Protein AF-A0A7T1AJF4-F1 (afdb_monomer)

Organism: Atribacter laminatus (NCBI:txid2847778)

Secondary structure (DSSP, 8-state):
-HHHHHHHHHHHHHHHHHTT------EEE-S-EES-EEE-S-EEE-SEEES-EEEPTT-EEEESSEESS-EEEPTT-EEEESSEE-S-EEE-SSS---TTTB-SEESS-EEE-

Foldseek 3Di:
DVVVVVVVVVVVVVVVVVPPPPDQDEAEAPDEAEEEEEAAGAYEYPEEDHYEYEYDALHEYEYCYEYAEEYEYAANYAAQALEEYAEEYEYRNPDDPDPRSHNYYYNYYHHYD

Mean predicted aligned error: 9.63 Å

Radius of gyration: 20.41 Å; Cα contacts (8 Å, |Δi|>4): 277; chains: 1; bounding box: 54×55×28 Å

Nearest PDB structures (foldseek):
  6riq-assembly1_A  TM=3.394E-01  e=2.030E+00  Pseudomonas aeruginosa
  1hf2-assembly1_A  TM=4.118E-01  e=6.258E+00  Thermotoga maritima

Solvent-accessible surface area (backbone atoms only — not comparable to full-atom values): 5902 Å² total; per-residue (Å²): 116,73,70,62,56,54,52,51,50,51,52,53,50,53,50,59,71,64,68,70,74,77,74,82,74,65,43,76,38,74,59,76,43,76,49,71,46,75,42,86,52,38,30,37,34,65,25,37,36,52,26,36,39,37,37,36,64,62,25,43,39,36,31,60,20,39,31,63,22,38,40,35,36,27,49,57,24,43,67,42,32,56,20,39,31,55,24,35,36,40,38,44,17,77,62,83,89,45,78,88,39,46,74,39,44,66,70,43,56,80,44,82,100

Sequence (113 aa):
MKKSINFFLIIMSLILILGSVSFAETVVLEEILKGDQTIAVDTQLLSIIQGNVTVEPGITFYVDGIITGNLTLQEGSILELNGIIEGNVYNNSGNSINEESINGIVKGEIVEN

pLDDT: mean 86.18, std 16.95, range [46.88, 98.81]

Structure (mmCIF, N/CA/C/O backbone):
data_AF-A0A7T1AJF4-F1
#
_entry.id   AF-A0A7T1AJF4-F1
#
loop_
_atom_site.group_PDB
_atom_site.id
_atom_site.type_symbol
_atom_site.label_atom_id
_atom_site.label_alt_id
_atom_site.label_comp_id
_atom_site.label_asym_id
_atom_site.label_entity_id
_atom_site.label_seq_id
_atom_site.pdbx_PDB_ins_code
_atom_site.Cartn_x
_atom_site.Cartn_y
_atom_site.Cartn_z
_atom_site.occupancy
_atom_site.B_iso_or_equiv
_atom_site.auth_seq_id
_atom_site.auth_comp_id
_atom_site.auth_asym_id
_atom_site.auth_atom_id
_atom_site.pdbx_PDB_model_num
ATOM 1 N N . MET A 1 1 ? 41.461 42.122 -12.196 1.00 53.94 1 MET A N 1
ATOM 2 C CA . MET A 1 1 ? 40.025 41.928 -12.515 1.00 53.94 1 MET A CA 1
ATOM 3 C C . MET A 1 1 ? 39.701 40.551 -13.113 1.00 53.94 1 MET A C 1
ATOM 5 O O . MET A 1 1 ? 38.774 39.930 -12.621 1.00 53.94 1 MET A O 1
ATOM 9 N N . LYS A 1 2 ? 40.464 40.007 -14.082 1.00 54.25 2 LYS A N 1
ATOM 10 C CA . LYS A 1 2 ? 40.153 38.707 -14.734 1.00 54.25 2 LYS A CA 1
ATOM 11 C C . LYS A 1 2 ? 40.150 37.462 -13.815 1.00 54.25 2 LYS A C 1
ATOM 13 O O . LYS A 1 2 ? 39.332 36.577 -14.009 1.00 54.25 2 LYS A O 1
ATOM 18 N N . LYS A 1 3 ? 41.015 37.398 -12.789 1.00 53.12 3 LYS A N 1
ATOM 19 C CA . LYS A 1 3 ? 41.096 36.236 -11.871 1.00 53.12 3 LYS A CA 1
ATOM 20 C C . LYS A 1 3 ? 39.880 36.088 -10.939 1.00 53.12 3 LYS A C 1
ATOM 22 O O . LYS A 1 3 ? 39.516 34.970 -10.608 1.00 53.12 3 LYS A O 1
ATOM 27 N N . SER A 1 4 ? 39.237 37.200 -10.566 1.00 52.69 4 SER A N 1
ATOM 28 C CA . SER A 1 4 ? 38.068 37.201 -9.666 1.00 52.69 4 SER A CA 1
ATOM 29 C C . SER A 1 4 ? 36.805 36.676 -10.361 1.00 52.69 4 SER A C 1
ATOM 31 O O . SER A 1 4 ? 36.030 35.929 -9.779 1.00 52.69 4 SER A O 1
ATOM 33 N N . ILE A 1 5 ? 36.645 37.000 -11.650 1.00 59.53 5 ILE A N 1
ATOM 34 C CA . ILE A 1 5 ? 35.532 36.530 -12.488 1.00 59.53 5 ILE A CA 1
ATOM 35 C C . ILE A 1 5 ? 35.603 35.016 -12.717 1.00 59.53 5 ILE A C 1
ATOM 37 O O . ILE A 1 5 ? 34.590 34.335 -12.594 1.00 59.53 5 ILE A O 1
ATOM 41 N N . ASN A 1 6 ? 36.800 34.475 -12.969 1.00 57.72 6 ASN A N 1
ATOM 42 C CA . ASN A 1 6 ? 36.974 33.029 -13.134 1.00 57.72 6 ASN A CA 1
ATOM 43 C C . ASN A 1 6 ? 36.691 32.260 -11.837 1.00 57.72 6 ASN A C 1
ATOM 45 O O . ASN A 1 6 ? 36.110 31.184 -11.887 1.00 57.72 6 ASN A O 1
ATOM 49 N N . PHE A 1 7 ? 37.054 32.815 -10.678 1.00 56.22 7 PHE A N 1
ATOM 50 C CA . PHE A 1 7 ? 36.762 32.194 -9.385 1.00 56.22 7 PHE A CA 1
ATOM 51 C C . PHE A 1 7 ? 35.256 32.190 -9.074 1.00 56.22 7 PHE A C 1
ATOM 53 O O . PHE A 1 7 ? 34.718 31.177 -8.636 1.00 56.22 7 PHE A O 1
ATOM 60 N N . PHE A 1 8 ? 34.558 33.287 -9.384 1.00 57.25 8 PHE A N 1
ATOM 61 C CA . PHE A 1 8 ? 33.107 33.385 -9.222 1.00 57.25 8 PHE A CA 1
ATOM 62 C C . PHE A 1 8 ? 32.354 32.406 -10.136 1.00 57.25 8 PHE A C 1
ATOM 64 O O . PHE A 1 8 ? 31.431 31.741 -9.682 1.00 57.25 8 PHE A O 1
ATOM 71 N N . LEU A 1 9 ? 32.791 32.245 -11.391 1.00 57.94 9 LEU A N 1
ATOM 72 C CA . LEU A 1 9 ? 32.217 31.275 -12.334 1.00 57.94 9 LEU A CA 1
ATOM 73 C C . LEU A 1 9 ? 32.410 29.820 -11.889 1.00 57.94 9 LEU A C 1
ATOM 75 O O . LEU A 1 9 ? 31.502 29.012 -12.058 1.00 57.94 9 LEU A O 1
ATOM 79 N N . ILE A 1 10 ? 33.558 29.486 -11.289 1.00 64.12 10 ILE A N 1
ATOM 80 C CA . ILE A 1 10 ? 33.809 28.141 -10.749 1.00 64.12 10 ILE A CA 1
ATOM 81 C C . ILE A 1 10 ? 32.883 27.855 -9.561 1.00 64.12 10 ILE A C 1
ATOM 83 O O . ILE A 1 10 ? 32.304 26.777 -9.499 1.00 64.12 10 ILE A O 1
ATOM 87 N N . ILE A 1 11 ? 32.688 28.823 -8.660 1.00 59.75 11 ILE A N 1
ATOM 88 C CA . ILE A 1 11 ? 31.775 28.682 -7.514 1.00 59.75 11 ILE A CA 1
ATOM 89 C C . ILE A 1 11 ? 30.316 28.577 -7.974 1.00 59.75 11 ILE A C 1
ATOM 91 O O . ILE A 1 11 ? 29.583 27.730 -7.478 1.00 59.75 11 ILE A O 1
ATOM 95 N N . MET A 1 12 ? 29.896 29.391 -8.946 1.00 56.44 12 MET A N 1
ATOM 96 C CA . MET A 1 12 ? 28.533 29.352 -9.491 1.00 56.44 12 MET A CA 1
ATOM 97 C C . MET A 1 12 ? 28.261 28.026 -10.218 1.00 56.44 12 MET A C 1
ATOM 99 O O . MET A 1 12 ? 27.211 27.422 -10.022 1.00 56.44 12 MET A O 1
ATOM 103 N N . SER A 1 1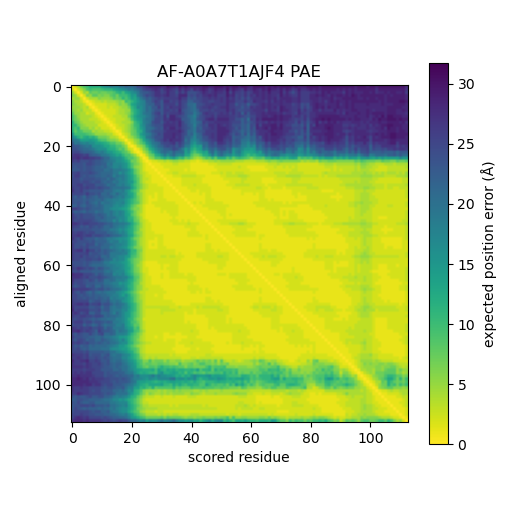3 ? 29.244 27.528 -10.978 1.00 58.66 13 SER A N 1
ATOM 104 C CA . SER A 1 13 ? 29.192 26.197 -11.585 1.00 58.66 13 SER A CA 1
ATOM 105 C C . SER A 1 13 ? 29.070 25.114 -10.514 1.00 58.66 13 SER A C 1
ATOM 107 O O . SER A 1 13 ? 28.158 24.306 -10.601 1.00 58.66 13 SER A O 1
ATOM 109 N N . LEU A 1 14 ? 29.887 25.161 -9.452 1.00 54.62 14 LEU A N 1
ATOM 110 C CA . LEU A 1 14 ? 29.845 24.206 -8.337 1.00 54.62 14 LEU A CA 1
ATOM 111 C C . LEU A 1 14 ? 28.483 24.199 -7.615 1.00 54.62 14 LEU A C 1
ATOM 113 O O . LEU A 1 14 ? 27.977 23.133 -7.281 1.00 54.62 14 LEU A O 1
ATOM 117 N N . ILE A 1 15 ? 27.861 25.368 -7.428 1.00 56.94 15 ILE A N 1
ATOM 118 C CA . ILE A 1 15 ? 26.516 25.510 -6.840 1.00 56.94 15 ILE A CA 1
ATOM 119 C C . ILE A 1 15 ? 25.435 24.927 -7.767 1.00 56.94 15 ILE A C 1
ATOM 121 O O . ILE A 1 15 ? 24.490 24.316 -7.278 1.00 56.94 15 ILE A O 1
ATOM 125 N N . LEU A 1 16 ? 25.583 25.049 -9.091 1.00 54.97 16 LEU A N 1
ATOM 126 C CA . LEU A 1 16 ? 24.661 24.448 -10.064 1.00 54.97 16 LEU A CA 1
ATOM 127 C C . LEU A 1 16 ? 24.757 22.912 -10.103 1.00 54.97 16 LEU A C 1
ATOM 129 O O . LEU A 1 16 ? 23.735 22.267 -10.303 1.00 54.97 16 LEU A O 1
ATOM 133 N N . ILE A 1 17 ? 25.937 22.321 -9.856 1.00 57.41 17 ILE A N 1
ATOM 134 C CA . ILE A 1 17 ? 26.094 20.850 -9.750 1.00 57.41 17 ILE A CA 1
ATOM 135 C C . ILE A 1 17 ? 25.550 20.312 -8.416 1.00 57.41 17 ILE A C 1
ATOM 137 O O . ILE A 1 17 ? 25.158 19.153 -8.330 1.00 57.41 17 ILE A O 1
ATOM 141 N N . LEU A 1 18 ? 25.521 21.147 -7.372 1.00 52.81 18 LEU A N 1
ATOM 142 C CA . LEU A 1 18 ? 24.940 20.807 -6.067 1.00 52.81 18 LEU A CA 1
ATOM 143 C C . LEU A 1 18 ? 23.417 21.034 -6.018 1.00 52.81 18 LEU A C 1
ATOM 145 O O . LEU A 1 18 ? 22.747 20.472 -5.158 1.00 52.81 18 LEU A O 1
ATOM 149 N N . GLY A 1 19 ? 22.866 21.838 -6.935 1.00 46.88 19 GLY A N 1
ATOM 150 C CA . GLY A 1 19 ? 21.447 22.210 -6.986 1.00 46.88 19 GLY A CA 1
ATOM 151 C C . GLY A 1 19 ? 20.509 21.179 -7.624 1.00 46.88 19 GLY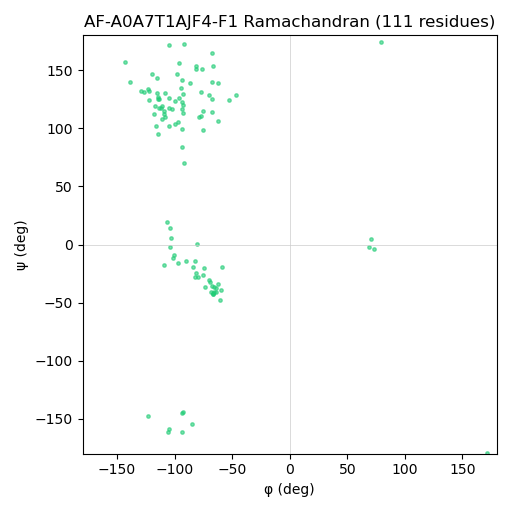 A C 1
ATOM 152 O O . GLY A 1 19 ? 19.316 21.443 -7.719 1.00 46.88 19 GLY A O 1
ATOM 153 N N . SER A 1 20 ? 21.015 20.028 -8.072 1.00 55.16 20 SER A N 1
ATOM 154 C CA . SER A 1 20 ? 20.217 18.995 -8.753 1.00 55.16 20 SER A CA 1
ATOM 155 C C . SER A 1 20 ? 19.882 17.775 -7.892 1.00 55.16 20 SER A C 1
ATOM 157 O O . SER A 1 20 ? 19.439 16.762 -8.427 1.00 55.16 20 SER A O 1
ATOM 159 N N . VAL A 1 21 ? 20.057 17.845 -6.570 1.00 54.03 21 VAL A N 1
ATOM 160 C CA . VAL A 1 21 ? 19.583 16.780 -5.675 1.00 54.03 21 VAL A CA 1
ATOM 161 C C . VAL A 1 21 ? 18.185 17.139 -5.169 1.00 54.03 21 VAL A C 1
ATOM 163 O O . VAL A 1 21 ? 18.021 17.726 -4.104 1.00 54.03 21 VAL A O 1
ATOM 166 N N . SER A 1 22 ? 17.166 16.818 -5.970 1.00 55.12 22 SER A N 1
ATOM 167 C CA . SER A 1 22 ? 15.788 16.712 -5.486 1.00 55.12 22 SER A CA 1
ATOM 168 C C . SER A 1 22 ? 15.704 15.406 -4.708 1.00 55.12 22 SER A C 1
ATOM 170 O O . SER A 1 22 ? 15.608 14.340 -5.312 1.00 55.12 22 SER A O 1
ATOM 172 N N . PHE A 1 23 ? 15.804 15.458 -3.383 1.00 54.72 23 PHE A N 1
ATOM 173 C CA . PHE A 1 23 ? 15.393 14.313 -2.581 1.00 54.72 23 PHE A CA 1
ATOM 174 C C . PHE A 1 23 ? 13.876 14.203 -2.742 1.00 54.72 23 PHE A C 1
ATOM 176 O O . PHE A 1 23 ? 13.161 15.135 -2.380 1.00 54.72 23 PHE A O 1
ATOM 183 N N . ALA A 1 24 ? 13.392 13.127 -3.365 1.00 60.12 24 ALA A N 1
ATOM 184 C CA . ALA A 1 24 ? 11.981 12.780 -3.268 1.00 60.12 24 ALA A CA 1
ATOM 185 C C . ALA A 1 24 ? 11.718 12.503 -1.783 1.00 60.12 24 ALA A C 1
ATOM 187 O O . ALA A 1 24 ? 12.242 11.541 -1.225 1.00 60.12 24 ALA A O 1
ATOM 188 N N . GLU A 1 25 ? 11.043 13.430 -1.110 1.00 75.44 25 GLU A N 1
ATOM 189 C CA . GLU A 1 25 ? 10.692 13.276 0.295 1.00 75.44 25 GLU A CA 1
ATOM 190 C C . GLU A 1 25 ? 9.499 12.325 0.368 1.00 75.44 25 GLU A C 1
ATOM 192 O O . GLU A 1 25 ? 8.403 12.661 -0.078 1.00 75.44 25 GLU A O 1
ATOM 197 N N . THR A 1 26 ? 9.727 11.119 0.886 1.00 88.94 26 THR A N 1
ATOM 198 C CA . THR A 1 26 ? 8.647 10.182 1.194 1.00 88.94 26 THR A CA 1
ATOM 199 C C . THR A 1 26 ? 7.824 10.739 2.351 1.00 88.94 26 THR A C 1
ATOM 201 O O . THR A 1 26 ? 8.361 11.030 3.422 1.00 88.94 26 THR A O 1
ATOM 204 N N . VAL A 1 27 ? 6.514 10.869 2.159 1.00 94.12 27 VAL A N 1
ATOM 205 C CA . VAL A 1 27 ? 5.592 11.290 3.219 1.00 94.12 27 VAL A CA 1
ATOM 206 C C . VAL A 1 27 ? 5.335 10.116 4.158 1.00 94.12 27 VAL A C 1
ATOM 208 O O . VAL A 1 27 ? 5.007 9.026 3.705 1.00 94.12 27 VAL A O 1
ATOM 211 N N . VAL A 1 28 ? 5.439 10.324 5.470 1.00 96.75 28 VAL A N 1
ATOM 212 C CA . VAL A 1 28 ? 5.147 9.284 6.470 1.00 96.75 28 VAL A CA 1
ATOM 213 C C . VAL A 1 28 ? 3.804 9.568 7.143 1.00 96.75 28 VAL A C 1
ATOM 215 O O . VAL A 1 28 ? 3.582 10.657 7.673 1.00 96.75 28 VAL A O 1
ATOM 218 N N . LEU A 1 29 ? 2.901 8.585 7.132 1.00 96.00 29 LEU A N 1
ATOM 219 C CA . LEU A 1 29 ? 1.582 8.654 7.763 1.00 96.00 29 LEU A CA 1
ATOM 220 C C . LEU A 1 29 ? 1.560 7.835 9.060 1.00 96.00 29 LEU A C 1
ATOM 222 O O . LEU A 1 29 ? 1.433 6.608 9.040 1.00 96.00 29 LEU A O 1
ATOM 226 N N . GLU A 1 30 ? 1.648 8.531 10.194 1.00 96.62 30 GLU A N 1
ATOM 227 C CA . GLU A 1 30 ? 1.620 7.938 11.545 1.00 96.62 30 GLU A CA 1
ATOM 228 C C . GLU A 1 30 ? 0.253 8.073 12.241 1.00 96.62 30 GLU A C 1
ATOM 230 O O . GLU A 1 30 ? -0.030 7.408 13.241 1.00 96.62 30 GLU A O 1
ATOM 235 N N . GLU A 1 31 ? -0.644 8.890 11.692 1.00 95.81 31 GLU A N 1
ATOM 236 C CA . GLU A 1 31 ? -1.976 9.125 12.247 1.00 95.81 31 GLU A CA 1
ATOM 237 C C . GLU A 1 31 ? -3.048 8.250 11.591 1.00 95.81 31 GLU A C 1
ATOM 239 O O . GLU A 1 31 ? -2.921 7.812 10.448 1.00 95.81 31 GLU A O 1
ATOM 244 N N . ILE A 1 32 ? -4.145 8.026 12.321 1.00 97.94 32 ILE A N 1
ATOM 245 C CA . ILE A 1 32 ? -5.312 7.337 11.771 1.00 97.94 32 ILE A CA 1
ATOM 246 C C . ILE A 1 32 ? -6.067 8.300 10.856 1.00 97.94 32 ILE A C 1
ATOM 248 O O . ILE A 1 32 ? -6.664 9.272 11.328 1.00 97.94 32 ILE A O 1
ATOM 252 N N . LEU A 1 33 ? -6.113 7.985 9.566 1.00 97.56 33 LEU A N 1
ATOM 253 C CA . LEU A 1 33 ? -6.895 8.729 8.583 1.00 97.56 33 LEU A CA 1
ATOM 254 C C . LEU A 1 33 ? -8.268 8.084 8.403 1.00 97.56 33 LEU A C 1
ATOM 256 O O . LEU A 1 33 ? -8.404 6.861 8.397 1.00 97.56 33 LEU A O 1
ATOM 260 N N . LYS A 1 34 ? -9.306 8.910 8.251 1.00 97.88 34 LYS A N 1
ATOM 261 C CA . LYS A 1 34 ? -10.687 8.455 8.047 1.00 97.88 34 LYS A CA 1
ATOM 262 C C . LYS A 1 34 ? -11.199 8.860 6.679 1.00 97.88 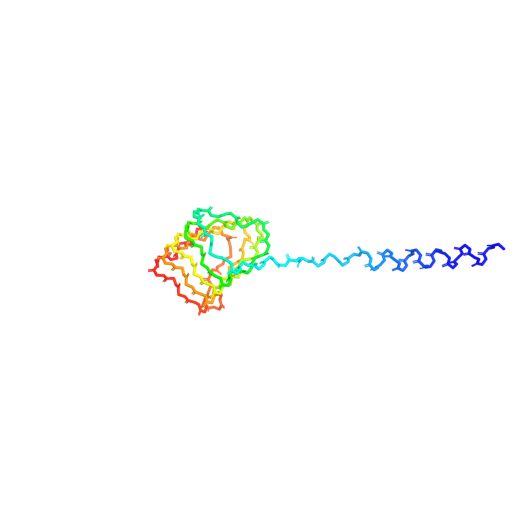34 LYS A C 1
ATOM 264 O O . LYS A 1 34 ? -10.960 9.983 6.242 1.00 97.88 34 LYS A O 1
ATOM 269 N N . GLY A 1 35 ? -11.991 7.977 6.079 1.00 97.88 35 GLY A N 1
ATOM 270 C CA . GLY A 1 35 ? -12.515 8.164 4.734 1.00 97.88 35 GLY A CA 1
ATOM 271 C C . GLY A 1 35 ? -11.484 7.816 3.669 1.00 97.88 35 GLY A C 1
ATOM 272 O O . GLY A 1 35 ? -10.328 7.509 3.968 1.00 97.88 35 GLY A O 1
ATOM 273 N N . ASP A 1 36 ? -11.934 7.858 2.422 1.00 98.50 36 ASP A N 1
ATOM 274 C CA . ASP A 1 36 ? -11.127 7.453 1.279 1.00 98.50 36 ASP A CA 1
ATOM 275 C C . ASP A 1 36 ? -9.957 8.418 1.054 1.00 98.50 36 ASP A C 1
ATOM 277 O O . ASP A 1 36 ? -10.105 9.634 1.201 1.00 98.50 36 ASP A O 1
ATOM 281 N N . GLN A 1 37 ? -8.793 7.870 0.707 1.00 98.50 37 GLN A N 1
ATOM 282 C CA . GLN A 1 37 ? -7.552 8.622 0.519 1.00 98.50 37 GLN A CA 1
ATOM 283 C C . GLN A 1 37 ? -7.019 8.467 -0.905 1.00 98.50 37 GLN A C 1
ATOM 285 O O . GLN A 1 37 ? -7.142 7.411 -1.529 1.00 98.50 37 GLN A O 1
ATOM 290 N N . THR A 1 38 ? -6.391 9.530 -1.404 1.00 98.31 38 THR A N 1
ATOM 291 C CA . THR A 1 38 ? -5.603 9.511 -2.641 1.00 98.31 38 THR A CA 1
ATOM 292 C C . THR A 1 38 ? -4.144 9.771 -2.294 1.00 98.31 38 THR A C 1
ATOM 294 O O . THR A 1 38 ? -3.835 10.766 -1.638 1.00 98.31 38 THR A O 1
ATOM 297 N N . ILE A 1 39 ? -3.264 8.867 -2.714 1.00 97.50 39 ILE A N 1
ATOM 298 C CA . ILE A 1 39 ? -1.820 8.941 -2.494 1.00 97.50 39 ILE A CA 1
ATOM 299 C C . ILE A 1 39 ? -1.181 9.474 -3.778 1.00 97.50 39 ILE A C 1
ATOM 301 O O . ILE A 1 39 ? -1.082 8.752 -4.767 1.00 97.50 39 ILE A O 1
ATOM 305 N N . ALA A 1 40 ? -0.803 10.753 -3.756 1.00 96.38 40 ALA A N 1
ATOM 306 C CA . ALA A 1 40 ? -0.299 11.507 -4.913 1.00 96.38 40 ALA A CA 1
ATOM 307 C C . ALA A 1 40 ? 1.228 11.720 -4.906 1.00 96.38 40 ALA A C 1
ATOM 309 O O . ALA A 1 40 ? 1.788 12.338 -5.807 1.00 96.38 40 ALA A O 1
ATOM 310 N N . VAL A 1 41 ? 1.902 11.257 -3.855 1.00 94.69 41 VAL A N 1
ATOM 311 C CA . VAL A 1 41 ? 3.357 11.326 -3.674 1.00 94.69 41 VAL A CA 1
ATOM 312 C C . VAL A 1 41 ? 3.825 10.054 -2.985 1.00 94.69 41 VAL A C 1
ATOM 314 O O . VAL A 1 41 ? 3.029 9.413 -2.292 1.00 94.69 41 VAL A O 1
ATOM 317 N N . ASP A 1 42 ? 5.101 9.706 -3.144 1.00 96.06 42 ASP A N 1
ATOM 318 C CA . ASP A 1 42 ? 5.675 8.540 -2.474 1.00 96.06 42 ASP A CA 1
ATOM 319 C C . ASP A 1 42 ? 5.393 8.609 -0.973 1.00 96.06 42 ASP A C 1
ATOM 321 O O . ASP A 1 42 ? 5.679 9.613 -0.314 1.00 96.06 42 ASP A O 1
ATOM 325 N N . THR A 1 43 ? 4.769 7.562 -0.439 1.00 97.12 43 THR A N 1
ATOM 326 C CA . THR A 1 43 ? 4.205 7.589 0.914 1.00 97.12 43 THR A CA 1
ATOM 327 C C . THR A 1 43 ? 4.474 6.281 1.636 1.00 97.12 43 THR A C 1
ATOM 329 O O . THR A 1 43 ? 4.330 5.208 1.058 1.00 97.12 43 THR A O 1
ATOM 332 N N . GLN A 1 44 ? 4.800 6.372 2.922 1.00 97.94 44 GLN A N 1
ATOM 333 C CA . GLN A 1 44 ? 4.866 5.255 3.850 1.00 97.94 44 GLN A CA 1
ATOM 334 C C . GLN A 1 44 ? 3.741 5.355 4.878 1.00 97.94 44 GLN A C 1
ATOM 336 O O . GLN A 1 44 ? 3.657 6.312 5.648 1.00 97.94 44 GLN A O 1
ATOM 341 N N . LEU A 1 45 ? 2.871 4.352 4.910 1.00 98.38 45 LEU A N 1
ATOM 342 C CA . LEU A 1 45 ? 1.825 4.218 5.914 1.00 98.38 45 LEU A CA 1
ATOM 343 C C . LEU A 1 45 ? 2.326 3.363 7.080 1.00 98.38 45 LEU A C 1
ATOM 345 O O . LEU A 1 45 ? 2.496 2.158 6.916 1.00 98.38 45 LEU A O 1
ATOM 349 N N . LEU A 1 46 ? 2.473 3.969 8.262 1.00 98.00 46 LEU A N 1
ATOM 350 C CA . LEU A 1 46 ? 2.804 3.277 9.519 1.00 98.00 46 LEU A CA 1
ATOM 351 C C . LEU A 1 46 ? 1.576 3.051 10.422 1.00 98.00 46 LEU A C 1
ATOM 353 O O . LEU A 1 46 ? 1.662 2.365 11.439 1.00 98.00 46 LEU A O 1
ATOM 357 N N . SER A 1 47 ? 0.435 3.647 10.069 1.00 98.12 47 SER A N 1
ATOM 358 C CA . SER A 1 47 ? -0.785 3.681 10.883 1.00 98.12 47 SER A CA 1
ATOM 359 C C . SER A 1 47 ? -1.988 3.088 10.145 1.00 98.12 47 SER A C 1
ATOM 361 O O . SER A 1 47 ? -1.841 2.145 9.371 1.00 98.12 47 SER A O 1
ATOM 363 N N . ILE A 1 48 ? -3.198 3.590 10.400 1.00 98.50 48 ILE A N 1
ATOM 364 C CA . ILE A 1 48 ? -4.439 3.037 9.848 1.00 98.50 48 ILE A CA 1
ATOM 365 C C . ILE A 1 48 ? -5.115 4.036 8.908 1.00 98.50 48 ILE A C 1
ATOM 367 O O . ILE A 1 48 ? -5.400 5.165 9.304 1.00 98.50 48 ILE A O 1
ATOM 371 N N . ILE A 1 49 ? -5.480 3.590 7.707 1.00 98.69 49 ILE A N 1
ATOM 372 C CA . ILE A 1 49 ? -6.448 4.279 6.847 1.00 98.69 49 ILE A CA 1
ATOM 373 C C . ILE A 1 49 ? -7.791 3.549 6.933 1.00 98.69 49 ILE A C 1
ATOM 375 O O . ILE A 1 49 ? -7.924 2.390 6.535 1.00 98.69 49 ILE A O 1
ATOM 379 N N . GLN A 1 50 ? -8.803 4.245 7.452 1.00 98.56 50 GLN A N 1
ATOM 380 C CA . GLN A 1 50 ? -10.183 3.773 7.558 1.00 98.56 50 GLN A CA 1
ATOM 381 C C . GLN A 1 50 ? -10.995 4.179 6.322 1.00 98.56 50 GLN A C 1
ATOM 383 O O . GLN A 1 50 ? -11.854 5.064 6.395 1.00 98.56 50 GLN A O 1
ATOM 388 N N . GLY A 1 51 ? -10.696 3.559 5.183 1.00 98.62 51 GLY A N 1
ATOM 389 C CA . GLY A 1 51 ? -11.313 3.871 3.895 1.00 98.62 51 GLY A CA 1
ATOM 390 C C . GLY A 1 51 ? -10.623 3.162 2.736 1.00 98.62 51 GLY A C 1
ATOM 391 O O . GLY A 1 51 ? -9.677 2.396 2.939 1.00 98.62 51 GLY A O 1
ATOM 392 N N . ASN A 1 52 ? -11.113 3.411 1.525 1.00 98.81 52 ASN A N 1
ATOM 393 C CA . ASN A 1 52 ? -10.450 2.970 0.303 1.00 98.81 52 ASN A CA 1
ATOM 394 C C . ASN A 1 52 ? -9.241 3.860 0.003 1.00 98.81 52 ASN A C 1
ATOM 396 O O . ASN A 1 52 ? -9.232 5.048 0.325 1.00 98.81 52 ASN A O 1
ATOM 400 N N . VAL A 1 53 ? -8.236 3.297 -0.656 1.00 98.81 53 VAL A N 1
ATOM 401 C CA . VAL A 1 53 ? -7.027 4.014 -1.059 1.00 98.81 53 VAL A CA 1
ATOM 402 C C . VAL A 1 53 ? -6.855 3.909 -2.564 1.00 98.81 53 VAL A C 1
ATOM 404 O O . VAL A 1 53 ? -6.950 2.823 -3.132 1.00 98.81 53 VAL A O 1
ATOM 407 N N . THR A 1 54 ? -6.590 5.041 -3.210 1.00 98.69 54 THR A N 1
ATOM 408 C CA . THR A 1 54 ? -6.149 5.096 -4.609 1.00 98.69 54 THR A CA 1
ATOM 409 C C . THR A 1 54 ? -4.734 5.648 -4.659 1.00 98.69 54 THR A C 1
ATOM 411 O O . THR A 1 54 ? -4.480 6.716 -4.107 1.00 98.69 54 THR A O 1
ATOM 414 N N . VAL A 1 55 ? -3.823 4.933 -5.309 1.00 98.19 55 VAL A N 1
ATOM 415 C CA . VAL A 1 55 ? -2.443 5.376 -5.541 1.00 98.19 55 VAL A CA 1
ATOM 416 C C . VAL A 1 55 ? -2.354 5.922 -6.958 1.00 98.19 55 VAL A C 1
ATOM 418 O O . VAL A 1 55 ? -2.731 5.229 -7.904 1.00 98.19 55 VAL A O 1
ATOM 421 N N . GLU A 1 56 ? -1.918 7.172 -7.093 1.00 97.75 56 GLU A N 1
ATOM 422 C CA . GLU A 1 56 ? -1.774 7.843 -8.387 1.00 97.75 56 GLU A CA 1
ATOM 423 C C . GLU A 1 56 ? -0.652 7.229 -9.244 1.00 97.75 56 GLU A C 1
ATOM 425 O O . GLU A 1 56 ? 0.174 6.456 -8.743 1.00 97.75 56 GLU A O 1
ATOM 430 N N . PRO A 1 57 ? -0.607 7.537 -10.554 1.00 96.62 57 PRO A N 1
ATOM 431 C CA . PRO A 1 57 ? 0.328 6.901 -11.465 1.00 96.62 57 PRO A CA 1
ATOM 432 C C . PRO A 1 57 ? 1.786 7.180 -11.096 1.00 96.62 57 PRO A C 1
ATOM 434 O O . PRO A 1 57 ? 2.151 8.309 -10.769 1.00 96.62 57 PRO A O 1
ATOM 437 N N . GLY A 1 58 ? 2.633 6.156 -11.191 1.00 94.50 58 GLY A N 1
ATOM 438 C CA . GLY A 1 58 ? 4.072 6.267 -10.922 1.00 94.50 58 GLY A CA 1
ATOM 439 C C . GLY A 1 58 ? 4.461 6.465 -9.453 1.00 94.50 58 GLY A C 1
ATOM 440 O O . GLY A 1 58 ? 5.643 6.660 -9.179 1.00 94.50 58 GLY A O 1
ATOM 441 N N . ILE A 1 59 ? 3.503 6.427 -8.522 1.00 95.75 59 ILE A N 1
ATOM 442 C CA . ILE A 1 59 ? 3.761 6.614 -7.092 1.00 95.75 59 ILE A CA 1
ATOM 443 C C . ILE A 1 59 ? 4.132 5.296 -6.419 1.00 95.75 59 ILE A C 1
ATOM 445 O O . ILE A 1 59 ? 3.501 4.263 -6.662 1.00 95.75 59 ILE A O 1
ATOM 449 N N . THR A 1 60 ? 5.121 5.348 -5.529 1.00 95.31 60 THR A N 1
ATOM 450 C CA . THR A 1 60 ? 5.477 4.234 -4.649 1.00 95.31 60 THR A CA 1
ATOM 451 C C . THR A 1 60 ? 4.752 4.365 -3.317 1.00 95.31 60 THR A C 1
ATOM 453 O O . THR A 1 60 ? 4.888 5.361 -2.602 1.00 95.31 60 THR A O 1
ATOM 456 N N . PHE A 1 61 ? 3.983 3.344 -2.959 1.00 96.75 61 PHE A N 1
ATOM 457 C CA . PHE A 1 61 ? 3.251 3.297 -1.705 1.00 96.75 61 PHE A CA 1
ATOM 458 C C . PHE A 1 61 ? 3.735 2.133 -0.841 1.00 96.75 61 PHE A C 1
ATOM 460 O O . PHE A 1 61 ? 3.526 0.964 -1.167 1.00 96.75 61 PHE A O 1
ATOM 467 N N . TYR A 1 62 ? 4.372 2.474 0.277 1.00 96.88 62 TYR A N 1
ATOM 468 C CA . TYR A 1 62 ? 4.837 1.533 1.288 1.00 96.88 62 TYR A CA 1
ATOM 469 C C . TYR A 1 62 ? 3.752 1.374 2.351 1.00 96.88 62 TYR A C 1
ATOM 471 O O . TYR A 1 62 ? 3.351 2.341 3.004 1.00 96.88 62 TYR A O 1
ATOM 479 N N . VAL A 1 63 ? 3.262 0.157 2.540 1.00 97.62 63 VAL A N 1
ATOM 480 C CA . VAL A 1 63 ? 2.198 -0.151 3.495 1.00 97.62 63 VAL A CA 1
ATOM 481 C C . VAL A 1 63 ? 2.766 -1.045 4.584 1.00 97.62 63 VAL A C 1
ATOM 483 O O . VAL A 1 63 ? 2.781 -2.262 4.431 1.00 97.62 63 VAL A O 1
ATOM 486 N N . ASP A 1 64 ? 3.187 -0.452 5.700 1.00 97.88 64 ASP A N 1
ATOM 487 C CA . ASP A 1 64 ? 3.550 -1.173 6.933 1.00 97.88 64 ASP A CA 1
ATOM 488 C C . ASP A 1 64 ? 2.390 -1.202 7.947 1.00 97.88 64 ASP A C 1
ATOM 490 O O . ASP A 1 64 ? 2.384 -1.985 8.896 1.00 97.88 64 ASP A O 1
ATOM 494 N N . GLY A 1 65 ? 1.396 -0.339 7.739 1.00 98.12 65 GLY A N 1
ATOM 495 C CA . GLY A 1 65 ? 0.202 -0.192 8.559 1.00 98.12 65 GLY A CA 1
ATOM 496 C C . GLY A 1 65 ? -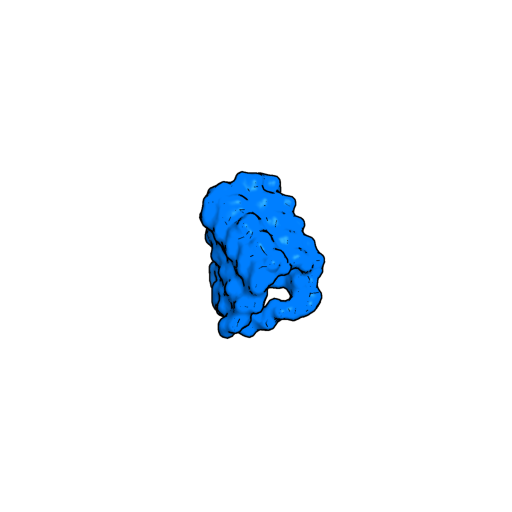0.999 -1.017 8.085 1.00 98.12 65 GLY A C 1
ATOM 497 O O . GLY A 1 65 ? -0.873 -2.152 7.625 1.00 98.12 65 GLY A O 1
ATOM 498 N N . ILE A 1 66 ? -2.202 -0.455 8.233 1.00 98.62 66 ILE A N 1
ATOM 499 C CA . ILE A 1 66 ? -3.468 -1.135 7.919 1.00 98.62 66 ILE A CA 1
ATOM 500 C C . ILE A 1 66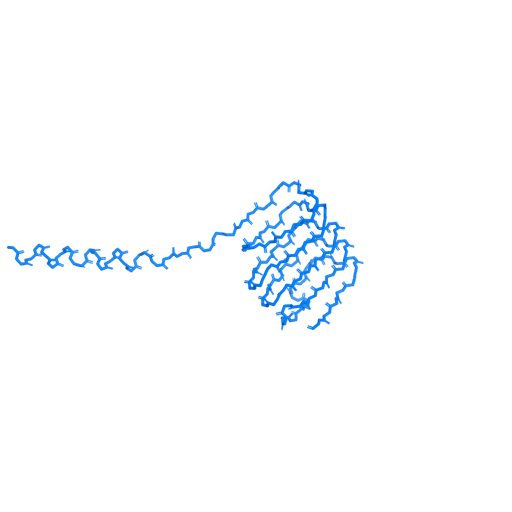 ? -4.348 -0.265 7.020 1.00 98.62 66 ILE A C 1
ATOM 502 O O . ILE A 1 66 ? -4.617 0.894 7.331 1.00 98.62 66 ILE A O 1
ATOM 506 N N . ILE A 1 67 ? -4.881 -0.857 5.954 1.00 98.75 67 ILE A N 1
ATOM 507 C CA . ILE A 1 67 ? -5.944 -0.282 5.125 1.00 98.75 67 ILE A CA 1
ATOM 508 C C . ILE A 1 67 ? -7.201 -1.125 5.332 1.00 98.75 67 ILE A C 1
ATOM 510 O O . ILE A 1 67 ? -7.216 -2.313 5.013 1.00 98.75 67 ILE A O 1
ATOM 514 N N . THR A 1 68 ? -8.267 -0.531 5.872 1.00 98.69 68 THR A N 1
ATOM 515 C CA . THR A 1 68 ? -9.514 -1.276 6.137 1.00 98.69 68 THR A CA 1
ATOM 516 C C . THR A 1 68 ? -10.406 -1.414 4.898 1.00 98.69 68 THR A C 1
ATOM 518 O O . THR A 1 68 ? -11.382 -2.159 4.924 1.00 98.69 68 THR A O 1
ATOM 521 N N . GLY A 1 69 ? -10.136 -0.645 3.839 1.00 98.75 69 GLY A N 1
ATOM 522 C CA . GLY A 1 69 ? -10.871 -0.676 2.573 1.00 98.75 69 GLY A CA 1
ATOM 523 C C . GLY A 1 69 ? -10.105 -1.363 1.445 1.00 98.75 69 GLY A C 1
ATOM 524 O O . GLY A 1 69 ? -9.156 -2.114 1.671 1.00 98.75 69 GLY A O 1
ATOM 525 N N . ASN A 1 70 ? -10.537 -1.092 0.214 1.00 98.69 70 ASN A N 1
ATOM 526 C CA . ASN A 1 70 ? -9.850 -1.568 -0.983 1.00 98.69 70 ASN A CA 1
ATOM 527 C C . ASN A 1 70 ? -8.655 -0.672 -1.326 1.00 98.69 70 ASN A C 1
ATOM 529 O O . ASN A 1 70 ? -8.699 0.538 -1.094 1.00 98.69 70 ASN A O 1
ATOM 533 N N . LEU A 1 71 ? -7.639 -1.250 -1.958 1.00 98.38 71 LEU A N 1
ATOM 534 C CA . LEU A 1 71 ? -6.519 -0.528 -2.550 1.00 98.38 71 LEU A CA 1
ATOM 535 C C . LEU A 1 71 ? -6.627 -0.579 -4.076 1.00 98.38 71 LEU A C 1
ATOM 537 O O . LEU A 1 71 ? -6.799 -1.648 -4.650 1.00 98.38 71 LEU A O 1
ATOM 541 N N . THR A 1 72 ? -6.511 0.567 -4.737 1.00 98.38 72 THR A N 1
ATOM 542 C CA . THR A 1 72 ? -6.430 0.666 -6.198 1.00 98.38 72 THR A CA 1
ATOM 543 C C . THR A 1 72 ? -5.087 1.259 -6.585 1.00 98.38 72 THR A C 1
ATOM 545 O O . THR A 1 72 ? -4.784 2.393 -6.215 1.00 98.38 72 THR A O 1
ATOM 548 N N . LEU A 1 73 ? -4.303 0.504 -7.345 1.00 97.75 73 LEU A N 1
ATOM 549 C CA . LEU A 1 73 ? -3.041 0.946 -7.924 1.00 97.75 73 LEU A CA 1
ATOM 550 C C . LEU A 1 73 ? -3.291 1.413 -9.357 1.00 97.75 73 LEU A C 1
ATOM 552 O O . LEU A 1 73 ? -3.888 0.678 -10.149 1.00 97.75 73 LEU A O 1
ATOM 556 N N . GLN A 1 74 ? -2.875 2.635 -9.686 1.00 97.56 74 GLN A N 1
ATOM 557 C CA . GLN A 1 74 ? -2.934 3.164 -11.051 1.00 97.56 74 GLN A CA 1
ATOM 558 C C . GLN A 1 74 ? -1.633 2.899 -11.817 1.00 97.56 74 GLN A C 1
ATOM 560 O O . GLN A 1 74 ? -0.653 2.421 -11.248 1.00 97.56 74 GLN A O 1
ATOM 565 N N . GLU A 1 75 ? -1.635 3.198 -13.117 1.00 96.25 75 GLU A N 1
ATOM 566 C CA . GLU A 1 75 ? -0.548 2.899 -14.056 1.00 96.25 75 GLU A CA 1
ATOM 567 C C . GLU A 1 75 ? 0.836 3.290 -13.514 1.00 96.25 75 GLU A C 1
ATOM 569 O O . GLU A 1 75 ? 1.061 4.403 -13.047 1.00 96.25 75 GLU A O 1
ATOM 574 N N . GLY A 1 76 ? 1.782 2.358 -13.555 1.00 94.38 76 GLY A N 1
ATOM 575 C CA . GLY A 1 76 ? 3.154 2.561 -13.103 1.00 94.38 76 GLY A CA 1
ATOM 576 C C . GLY A 1 76 ? 3.341 2.728 -11.594 1.00 94.38 76 GLY A C 1
ATOM 577 O O . GLY A 1 76 ? 4.486 2.858 -11.169 1.00 94.38 76 GLY A O 1
ATOM 578 N N . SER A 1 77 ? 2.278 2.730 -10.781 1.00 95.56 77 SER A N 1
ATOM 579 C CA . SER A 1 77 ? 2.433 2.755 -9.323 1.00 95.56 77 SER A CA 1
ATOM 580 C C . SER A 1 77 ? 3.068 1.464 -8.802 1.00 95.56 77 SER A C 1
ATOM 582 O O . SER A 1 77 ? 3.001 0.402 -9.431 1.00 95.56 77 SER A O 1
ATOM 584 N N . ILE A 1 78 ? 3.727 1.572 -7.656 1.00 94.25 78 ILE A N 1
ATOM 585 C CA . ILE A 1 78 ? 4.440 0.475 -7.007 1.00 94.25 78 ILE A CA 1
ATOM 586 C C . ILE A 1 78 ? 3.864 0.312 -5.605 1.00 94.25 78 ILE A C 1
ATOM 588 O O . ILE A 1 78 ? 3.679 1.289 -4.881 1.00 94.25 78 ILE A O 1
ATOM 592 N N . LEU A 1 79 ? 3.587 -0.932 -5.223 1.00 95.56 79 LEU A N 1
ATOM 593 C CA . LEU A 1 79 ? 3.153 -1.293 -3.880 1.00 95.56 79 LEU A CA 1
ATOM 594 C C . LEU A 1 79 ? 4.233 -2.134 -3.209 1.00 95.56 79 LEU A C 1
ATOM 596 O O . LEU A 1 79 ? 4.579 -3.200 -3.713 1.00 95.56 79 LEU A O 1
ATOM 600 N N . GLU A 1 80 ? 4.679 -1.692 -2.038 1.00 95.38 80 GLU A N 1
ATOM 601 C CA . GLU A 1 80 ? 5.436 -2.523 -1.103 1.00 95.38 80 GLU A CA 1
ATOM 602 C C . GLU A 1 80 ? 4.568 -2.789 0.126 1.00 95.38 80 GLU A C 1
ATOM 604 O O . GLU A 1 80 ? 4.301 -1.889 0.923 1.00 95.38 80 GLU A O 1
ATOM 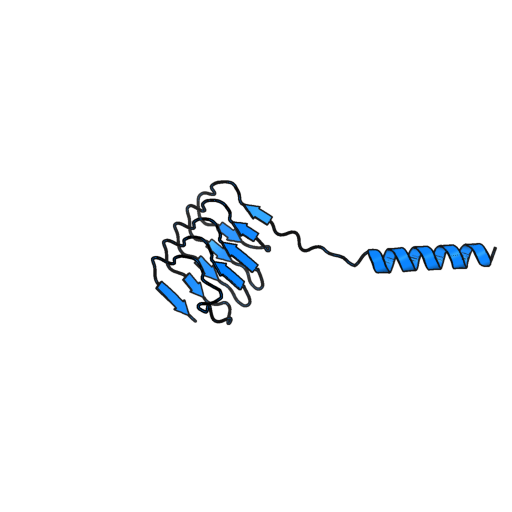609 N N . LEU A 1 81 ? 4.078 -4.020 0.267 1.00 96.38 81 LEU A N 1
ATOM 610 C CA . LEU A 1 81 ? 3.127 -4.378 1.315 1.00 96.38 81 LEU A CA 1
ATOM 611 C C . LEU A 1 81 ? 3.792 -5.246 2.387 1.00 96.38 81 LEU A C 1
ATOM 613 O O . LEU A 1 81 ? 4.030 -6.428 2.156 1.00 96.38 81 LEU A O 1
ATOM 617 N N . ASN A 1 82 ? 3.993 -4.691 3.583 1.00 96.88 82 ASN A N 1
ATOM 618 C CA . ASN A 1 82 ? 4.383 -5.417 4.805 1.00 96.88 82 ASN A CA 1
ATOM 619 C C . ASN A 1 82 ? 3.242 -5.497 5.840 1.00 96.88 82 ASN A C 1
ATOM 621 O O . ASN A 1 82 ? 3.290 -6.293 6.776 1.00 96.88 82 ASN A O 1
ATOM 625 N N . GLY A 1 83 ? 2.230 -4.646 5.688 1.00 97.44 83 GLY A N 1
ATOM 626 C CA . GLY A 1 83 ? 1.097 -4.485 6.586 1.00 97.44 83 GLY A CA 1
ATOM 627 C C . GLY A 1 83 ? -0.122 -5.318 6.190 1.00 97.44 83 GLY A C 1
ATOM 628 O O . GLY A 1 83 ? -0.007 -6.445 5.704 1.00 97.44 83 GLY A O 1
ATOM 629 N N . ILE A 1 84 ? -1.320 -4.772 6.417 1.00 98.25 84 ILE A N 1
ATOM 630 C CA . ILE A 1 84 ? -2.593 -5.466 6.169 1.00 98.25 84 ILE A CA 1
ATOM 631 C C . ILE A 1 84 ? -3.508 -4.625 5.281 1.00 98.25 84 ILE A C 1
ATOM 633 O O . ILE A 1 84 ? -3.787 -3.466 5.581 1.00 98.25 84 ILE A O 1
ATOM 637 N N . ILE A 1 85 ? -4.065 -5.248 4.247 1.00 98.50 85 ILE A N 1
ATOM 638 C CA . ILE A 1 85 ? -5.187 -4.722 3.468 1.00 98.50 85 ILE A CA 1
ATOM 639 C C . ILE A 1 85 ? -6.385 -5.632 3.719 1.00 98.50 85 ILE A C 1
ATOM 641 O O . ILE A 1 85 ? -6.349 -6.830 3.433 1.00 98.50 85 ILE A O 1
ATOM 645 N N . GLU A 1 86 ? -7.447 -5.086 4.306 1.00 98.62 86 GLU A N 1
ATOM 646 C CA . GLU A 1 86 ? -8.640 -5.873 4.633 1.00 98.62 86 GLU A CA 1
ATOM 647 C C . GLU A 1 86 ? -9.574 -6.076 3.435 1.00 98.62 86 GLU A C 1
ATOM 649 O O . GLU A 1 86 ? -10.331 -7.047 3.419 1.00 98.62 86 GLU A O 1
ATOM 654 N N . GLY A 1 87 ? -9.519 -5.178 2.449 1.00 98.38 87 GLY A N 1
ATOM 655 C CA . GLY A 1 87 ? -10.272 -5.273 1.203 1.00 98.38 87 GLY A CA 1
ATOM 656 C C . GLY A 1 87 ? -9.504 -5.943 0.063 1.00 98.38 87 GLY A C 1
ATOM 657 O O . GLY A 1 87 ? -8.511 -6.646 0.263 1.00 98.38 87 GLY A O 1
ATOM 658 N N . ASN A 1 88 ? -9.992 -5.700 -1.151 1.00 97.94 88 ASN A N 1
ATOM 659 C CA . ASN A 1 88 ? -9.369 -6.144 -2.394 1.00 97.94 88 ASN A CA 1
ATOM 660 C C . ASN A 1 88 ? -8.240 -5.198 -2.815 1.00 97.94 88 ASN A C 1
ATOM 662 O O . ASN A 1 88 ? -8.282 -3.997 -2.528 1.00 97.94 88 ASN A O 1
ATOM 666 N N . VAL A 1 89 ? -7.278 -5.731 -3.565 1.00 97.19 89 VAL A N 1
ATOM 667 C CA . VAL A 1 89 ? -6.250 -4.953 -4.263 1.00 97.19 89 VAL A CA 1
ATOM 668 C C . VAL A 1 89 ? -6.540 -5.012 -5.758 1.00 97.19 89 VAL A C 1
ATOM 670 O O . VAL A 1 89 ? -6.477 -6.079 -6.358 1.00 97.19 89 VAL A O 1
ATOM 673 N N . TYR A 1 90 ? -6.864 -3.871 -6.360 1.00 97.19 90 TYR A N 1
ATOM 674 C CA . TYR A 1 90 ? -7.043 -3.726 -7.804 1.00 97.19 90 TYR A CA 1
ATOM 675 C C . TYR A 1 90 ? -5.750 -3.191 -8.405 1.00 97.19 90 TYR A C 1
ATOM 677 O O . TYR A 1 90 ? -5.428 -2.007 -8.253 1.00 97.19 90 TYR A O 1
ATOM 685 N N . ASN A 1 91 ? -5.006 -4.060 -9.073 1.00 95.56 91 ASN A N 1
ATOM 686 C CA . ASN A 1 91 ? -3.738 -3.710 -9.673 1.00 95.56 91 ASN A CA 1
ATOM 687 C C . ASN A 1 91 ? -3.912 -3.313 -11.141 1.00 95.56 91 ASN A C 1
ATOM 689 O O . ASN A 1 91 ? -3.996 -4.168 -12.015 1.00 95.56 91 ASN A O 1
ATOM 693 N N . ASN A 1 92 ? -3.942 -2.004 -11.405 1.00 95.88 92 ASN A N 1
ATOM 694 C C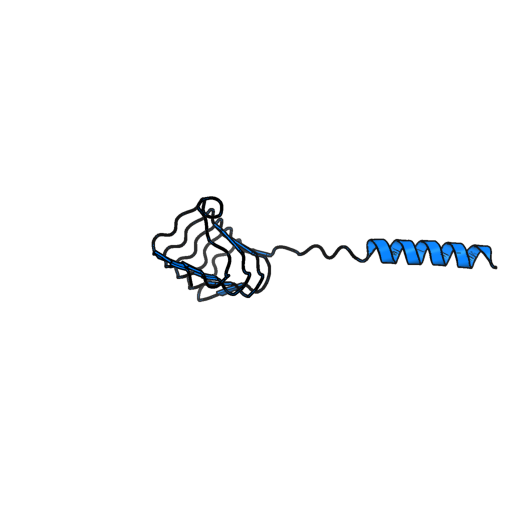A . ASN A 1 92 ? -3.898 -1.450 -12.762 1.00 95.88 92 ASN A CA 1
ATOM 695 C C . ASN A 1 92 ? -2.532 -0.816 -13.063 1.00 95.88 92 ASN A C 1
ATOM 697 O O . ASN A 1 92 ? -2.427 0.046 -13.936 1.00 95.88 92 ASN A O 1
ATOM 701 N N . SER A 1 93 ? -1.491 -1.170 -12.303 1.00 91.38 93 SER A N 1
ATOM 702 C CA . SER A 1 93 ? -0.174 -0.550 -12.455 1.00 91.38 93 SER A CA 1
ATOM 703 C C . SER A 1 93 ? 0.581 -1.018 -13.697 1.00 91.38 93 SER A C 1
ATOM 705 O O . SER A 1 93 ? 1.511 -0.346 -14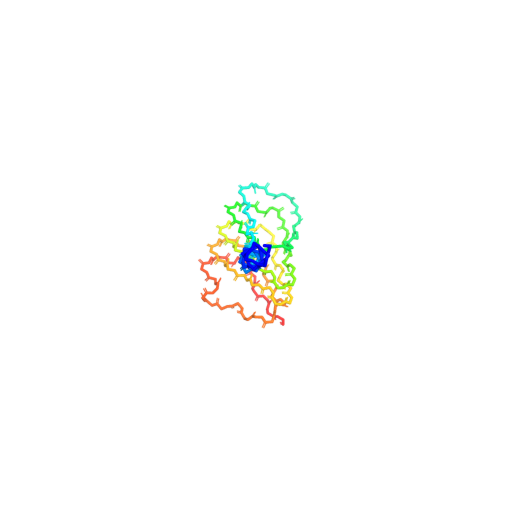.132 1.00 91.38 93 SER A O 1
ATOM 707 N N . GLY A 1 94 ? 0.214 -2.165 -14.270 1.00 86.31 94 GLY A N 1
ATOM 708 C CA . GLY A 1 94 ? 1.016 -2.836 -15.294 1.00 86.31 94 GLY A CA 1
ATOM 709 C C . GLY A 1 94 ? 2.285 -3.504 -14.742 1.00 86.31 94 GLY A C 1
ATOM 710 O O . GLY A 1 94 ? 2.983 -4.189 -15.490 1.00 86.31 94 GLY A O 1
ATOM 711 N N . ASN A 1 95 ? 2.567 -3.356 -13.444 1.00 85.19 95 ASN A N 1
ATOM 712 C CA . ASN A 1 95 ? 3.584 -4.111 -12.723 1.00 85.19 95 ASN A CA 1
ATOM 713 C C . ASN A 1 95 ? 2.912 -5.319 -12.070 1.00 85.19 95 ASN A C 1
ATOM 715 O O . ASN A 1 95 ? 1.868 -5.167 -11.450 1.00 85.19 95 ASN A O 1
ATOM 719 N N . SER A 1 96 ? 3.500 -6.513 -12.163 1.00 78.38 96 SER A N 1
ATOM 720 C CA . SER A 1 96 ? 2.969 -7.670 -11.432 1.00 78.38 96 SER A CA 1
ATOM 721 C C . SER A 1 96 ? 3.214 -7.478 -9.939 1.00 78.38 96 SER A C 1
ATOM 723 O O . SER A 1 96 ? 4.362 -7.274 -9.540 1.00 78.38 96 SER A O 1
ATOM 725 N N . ILE A 1 97 ? 2.182 -7.625 -9.107 1.00 79.94 97 ILE A N 1
ATOM 726 C CA . ILE A 1 97 ? 2.404 -7.795 -7.672 1.00 79.94 97 ILE A CA 1
ATOM 727 C C . ILE A 1 97 ? 2.822 -9.252 -7.454 1.00 79.94 97 ILE A C 1
ATOM 729 O O . ILE A 1 97 ? 2.044 -10.180 -7.668 1.00 79.94 97 ILE A O 1
ATOM 733 N N . ASN A 1 98 ? 4.088 -9.465 -7.109 1.00 71.88 98 ASN A N 1
ATOM 734 C CA . ASN A 1 98 ? 4.656 -10.792 -6.881 1.00 71.88 98 ASN A CA 1
ATOM 735 C C . ASN A 1 98 ? 4.839 -11.072 -5.378 1.00 71.88 98 ASN A C 1
ATOM 737 O O . ASN A 1 98 ? 4.705 -10.181 -4.540 1.00 71.88 98 ASN A O 1
ATOM 741 N N . GLU A 1 99 ? 5.182 -12.318 -5.040 1.00 65.38 99 GLU A N 1
ATOM 742 C CA . GLU A 1 99 ? 5.456 -12.742 -3.655 1.00 65.38 99 GLU A CA 1
ATOM 743 C C . GLU A 1 99 ? 6.609 -11.957 -2.998 1.00 65.38 99 GLU A C 1
ATOM 745 O O . GLU A 1 99 ? 6.709 -11.922 -1.779 1.00 65.38 99 GLU A O 1
ATOM 750 N N . GLU A 1 100 ? 7.469 -11.299 -3.782 1.00 70.31 100 GLU A N 1
ATOM 751 C CA . GLU A 1 100 ? 8.550 -10.450 -3.264 1.00 70.31 100 GLU A CA 1
ATOM 752 C C . GLU A 1 100 ? 8.051 -9.062 -2.825 1.00 70.31 100 GLU A C 1
ATOM 754 O O . GLU A 1 100 ? 8.636 -8.460 -1.928 1.00 70.31 100 GLU A O 1
ATOM 759 N N . SER A 1 101 ? 6.963 -8.568 -3.426 1.00 71.81 101 SER A N 1
ATOM 760 C CA . SER A 1 101 ? 6.371 -7.249 -3.138 1.00 71.81 101 SER A CA 1
ATOM 761 C C . SER A 1 101 ? 5.312 -7.302 -2.026 1.00 71.81 101 SER A C 1
ATOM 763 O O . SER A 1 101 ? 4.919 -6.267 -1.482 1.00 71.81 101 SER A O 1
ATOM 765 N N . ILE A 1 102 ? 4.843 -8.508 -1.677 1.00 85.44 102 ILE A N 1
ATOM 766 C CA . ILE A 1 102 ? 3.908 -8.757 -0.575 1.00 85.44 102 ILE A CA 1
ATOM 767 C C . ILE A 1 102 ? 4.583 -9.620 0.487 1.00 85.44 102 ILE A C 1
ATOM 769 O O . ILE A 1 102 ? 4.617 -10.844 0.403 1.00 85.44 102 ILE A O 1
ATOM 773 N N . ASN A 1 103 ? 5.010 -8.966 1.556 1.00 91.06 103 ASN A N 1
ATOM 774 C CA . ASN A 1 103 ? 5.351 -9.590 2.830 1.00 91.06 103 ASN A CA 1
ATOM 775 C C . ASN A 1 103 ? 4.242 -9.377 3.892 1.00 91.06 103 ASN A C 1
ATOM 777 O O . ASN A 1 103 ? 4.399 -9.719 5.063 1.00 91.06 103 ASN A O 1
ATOM 781 N N . GLY A 1 104 ? 3.116 -8.787 3.486 1.00 92.25 104 GLY A N 1
ATOM 782 C CA . GLY A 1 104 ? 1.950 -8.514 4.319 1.00 92.25 104 GLY A CA 1
ATOM 783 C C . GLY A 1 104 ? 0.771 -9.451 4.057 1.00 92.25 104 GLY A C 1
ATOM 784 O O . GLY A 1 104 ? 0.908 -10.556 3.535 1.00 92.25 104 GLY A O 1
ATOM 785 N N . ILE A 1 105 ? -0.424 -8.999 4.441 1.00 95.38 105 ILE A N 1
ATOM 786 C CA . ILE A 1 105 ? -1.670 -9.763 4.321 1.00 95.38 105 ILE A CA 1
ATOM 787 C C . ILE A 1 105 ? -2.675 -8.976 3.486 1.00 95.38 105 ILE A C 1
ATOM 789 O O . ILE A 1 105 ? -3.061 -7.869 3.857 1.00 95.38 105 ILE A O 1
ATOM 793 N N . VAL A 1 106 ? -3.183 -9.593 2.421 1.00 96.31 106 VAL A N 1
ATOM 794 C CA . VAL A 1 106 ? -4.405 -9.157 1.734 1.00 96.31 106 VAL A CA 1
ATOM 795 C C . VAL A 1 106 ? -5.522 -10.120 2.127 1.00 96.31 106 VAL A C 1
ATOM 797 O O . VAL A 1 106 ? -5.411 -11.321 1.887 1.00 96.31 106 VAL A O 1
ATOM 800 N N . LYS A 1 107 ? -6.570 -9.625 2.796 1.00 97.38 107 LYS A N 1
ATOM 801 C CA . LYS A 1 107 ? -7.712 -10.466 3.209 1.00 97.38 107 LYS A CA 1
ATOM 802 C C . LYS A 1 107 ? -8.729 -10.672 2.085 1.00 97.38 107 LYS A C 1
ATOM 804 O O . LYS A 1 107 ? -9.448 -11.670 2.113 1.00 97.38 107 LYS A O 1
ATOM 809 N N . GLY A 1 108 ? -8.825 -9.716 1.162 1.00 95.94 108 GLY A N 1
ATOM 810 C CA . GLY A 1 108 ? -9.632 -9.823 -0.048 1.00 95.94 108 GLY A CA 1
ATOM 811 C C . GLY A 1 108 ? -8.893 -10.526 -1.186 1.00 95.94 108 GLY A C 1
ATOM 812 O O . GLY A 1 108 ? -7.979 -11.320 -0.969 1.00 95.94 108 GLY A O 1
ATOM 813 N N . GLU A 1 109 ? -9.293 -10.212 -2.413 1.00 95.06 109 GLU A N 1
ATOM 814 C CA . GLU A 1 109 ? -8.661 -10.717 -3.632 1.00 95.06 109 GLU A CA 1
ATOM 815 C C . GLU A 1 109 ? -7.671 -9.699 -4.209 1.00 95.06 109 GLU A C 1
ATOM 817 O O . GLU A 1 109 ? -7.888 -8.486 -4.132 1.00 95.06 109 GLU A O 1
ATOM 822 N N . ILE A 1 110 ? -6.599 -10.200 -4.823 1.00 94.12 110 ILE A N 1
ATOM 823 C CA . ILE A 1 110 ? -5.731 -9.407 -5.696 1.00 94.12 110 ILE A CA 1
ATOM 824 C C . ILE A 1 110 ? -6.238 -9.608 -7.124 1.00 94.12 110 ILE A C 1
ATOM 826 O O . ILE A 1 110 ? -6.247 -10.729 -7.633 1.00 94.12 110 ILE A O 1
ATOM 830 N N . VAL A 1 111 ? -6.702 -8.525 -7.740 1.00 94.62 111 VAL A N 1
ATOM 831 C CA . VAL A 1 111 ? -7.253 -8.498 -9.095 1.00 94.62 111 VAL A CA 1
ATOM 832 C C . VAL A 1 111 ? -6.265 -7.770 -9.996 1.00 94.62 111 VAL A C 1
ATOM 834 O O . VAL A 1 111 ? -6.059 -6.567 -9.852 1.00 94.62 111 VAL A O 1
ATOM 837 N N . GLU A 1 112 ? -5.667 -8.513 -10.918 1.00 90.69 112 GLU A N 1
ATOM 838 C CA . GLU A 1 112 ? -4.703 -8.026 -11.908 1.00 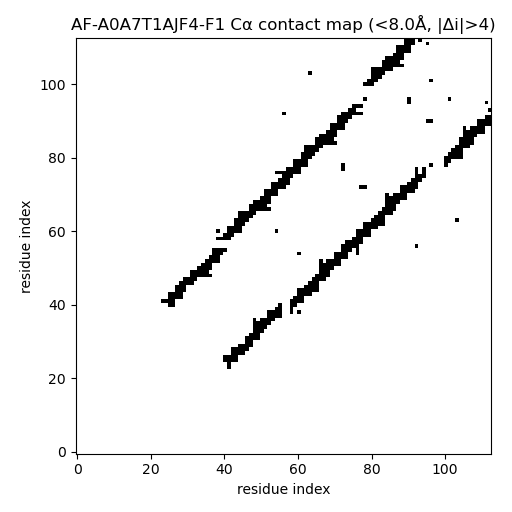90.69 112 GLU A CA 1
ATOM 839 C C . GLU A 1 112 ? -5.437 -7.641 -13.204 1.00 90.69 112 GLU A C 1
ATOM 841 O O . GLU A 1 112 ? -6.224 -8.449 -13.711 1.00 90.69 112 GLU A O 1
ATOM 846 N N . ASN A 1 113 ? -5.184 -6.437 -13.733 1.00 79.38 113 ASN A N 1
ATOM 847 C CA . ASN A 1 113 ? -5.744 -5.943 -15.002 1.00 79.38 113 ASN A CA 1
ATOM 848 C C . ASN A 1 113 ? -4.669 -5.654 -16.054 1.00 79.38 113 ASN A C 1
ATOM 850 O O . ASN A 1 113 ? -3.583 -5.153 -15.686 1.00 79.38 113 ASN A O 1
#